Protein AF-B6AZN8-F1 (afdb_monomer_lite)

Foldseek 3Di:
DPPPCQPPVLVVVLVVQQVVCVVVVVQCVQLSNQLSVQQSVLVNVVVVVDDPPDDDDPVVLVVVLVSNLPSVVSLVVHDPPVSVCCVPPPSVVVSVVSSVVSVVVVVVVVVVVVVVVVVVVVLLVQQADPVPRHGDPNNVVVVVVVVVVVVVPPDDPDDD

Radius of gyration: 26.42 Å; chains: 1; bounding box: 58×44×81 Å

Sequence (160 aa):
MRRFLGRRASLIYFCMTVITRFGLGCIGMLSGTLATIIAVCAGGLLARLTRPPFHHKVKHLVFFYYMASLHFCAAVVLQEPAQSWFLENASAPIAIFNLASITIAAHLLDAEELKITREYRLAESATLDTDHGAMMRSAFVREIALRMSSRMMDPQPGWF

Secondary structure (DSSP, 8-state):
-TTHHHHHHHHHHHHHHHHHHHHTTTTTHHHHHHHHHHHHHHHHHHHHH--SS----HHHHHHHHHHHHGGGGGGGGSPTTHHHHIIIIIHHHHHHHHHHHHHHHHHHHHHHHHHHHHHHHHHHH--B-TTT-PBPHHHHHHHHHHHHHHHHHS------

pLDDT: mean 79.48, std 12.34, range [39.19, 95.19]

Structure (mmCIF, N/CA/C/O backbone):
data_AF-B6AZN8-F1
#
_entry.id   AF-B6AZN8-F1
#
loop_
_atom_site.group_PDB
_atom_site.id
_atom_site.type_symbol
_atom_site.label_atom_id
_atom_site.label_alt_id
_atom_site.label_comp_id
_atom_site.label_asym_id
_atom_site.label_entity_id
_atom_site.label_seq_id
_atom_site.pdbx_PDB_ins_code
_atom_site.Cartn_x
_atom_site.Cartn_y
_atom_site.Cartn_z
_atom_site.occupancy
_atom_site.B_iso_or_equiv
_atom_site.auth_seq_id
_atom_site.auth_comp_id
_atom_site.auth_asym_id
_atom_site.auth_atom_id
_atom_site.pdbx_PDB_model_num
ATOM 1 N N . MET A 1 1 ? 16.288 -1.233 -7.602 1.00 40.50 1 MET A N 1
ATOM 2 C CA . MET A 1 1 ? 15.229 -0.486 -6.875 1.00 40.50 1 MET A CA 1
ATOM 3 C C . MET A 1 1 ? 14.627 -1.179 -5.631 1.00 40.50 1 MET A C 1
ATOM 5 O O . MET A 1 1 ? 14.327 -0.490 -4.667 1.00 40.50 1 MET A O 1
ATOM 9 N N . ARG A 1 2 ? 14.448 -2.514 -5.582 1.00 44.00 2 ARG A N 1
ATOM 10 C CA . ARG A 1 2 ? 13.604 -3.224 -4.575 1.00 44.00 2 ARG A CA 1
ATOM 11 C C . ARG A 1 2 ? 13.934 -3.091 -3.071 1.00 44.00 2 ARG A C 1
ATOM 13 O O . ARG A 1 2 ? 13.150 -3.557 -2.254 1.00 44.00 2 ARG A O 1
ATOM 20 N N . ARG A 1 3 ? 15.070 -2.512 -2.666 1.00 39.19 3 ARG A N 1
ATOM 21 C CA . ARG A 1 3 ? 15.520 -2.524 -1.253 1.00 39.19 3 ARG A CA 1
ATOM 22 C C . ARG A 1 3 ? 15.261 -1.239 -0.467 1.00 39.19 3 ARG A C 1
ATOM 24 O O . ARG A 1 3 ? 15.220 -1.305 0.758 1.00 39.19 3 ARG A O 1
ATOM 31 N N . PHE A 1 4 ? 15.077 -0.097 -1.126 1.00 39.28 4 PHE A N 1
ATOM 32 C CA . PHE A 1 4 ? 15.025 1.189 -0.420 1.00 39.28 4 PHE A CA 1
ATOM 33 C C . PHE A 1 4 ? 13.624 1.570 0.068 1.00 39.28 4 PHE A C 1
ATOM 35 O O . PHE A 1 4 ? 13.495 2.067 1.184 1.00 39.28 4 PHE A O 1
ATOM 42 N N . LEU A 1 5 ? 12.574 1.237 -0.689 1.00 53.12 5 LEU A N 1
ATOM 43 C CA . LEU A 1 5 ? 11.197 1.543 -0.288 1.00 53.12 5 LEU A CA 1
ATOM 44 C C . LEU A 1 5 ? 10.610 0.513 0.698 1.00 53.12 5 LEU A C 1
ATOM 46 O O . LEU A 1 5 ? 9.742 0.843 1.488 1.00 53.12 5 LEU A O 1
ATOM 50 N N . GLY A 1 6 ? 11.108 -0.729 0.711 1.00 68.69 6 GLY A N 1
ATOM 51 C CA . GLY A 1 6 ? 10.412 -1.836 1.385 1.00 68.69 6 GLY A CA 1
ATOM 52 C C . GLY A 1 6 ? 10.588 -1.947 2.905 1.00 68.69 6 GLY A C 1
ATOM 53 O O . GLY A 1 6 ? 9.728 -2.518 3.560 1.00 68.69 6 GLY A O 1
ATOM 54 N N . ARG A 1 7 ? 11.695 -1.449 3.479 1.00 73.25 7 ARG A N 1
ATOM 55 C CA . ARG A 1 7 ? 12.004 -1.648 4.918 1.00 73.25 7 ARG A CA 1
ATOM 56 C C . ARG A 1 7 ? 12.321 -0.360 5.678 1.00 73.25 7 ARG A C 1
ATOM 58 O O . ARG A 1 7 ? 12.051 -0.260 6.869 1.00 73.25 7 ARG A O 1
ATOM 65 N N . ARG A 1 8 ? 12.893 0.636 4.993 1.00 82.69 8 ARG A N 1
ATOM 66 C CA . ARG A 1 8 ? 13.148 1.961 5.577 1.00 82.69 8 ARG A CA 1
ATOM 67 C C . ARG A 1 8 ? 11.861 2.777 5.651 1.00 82.69 8 ARG A C 1
ATOM 69 O O . ARG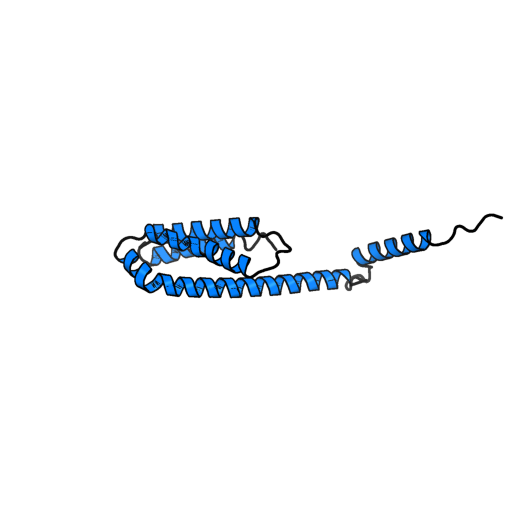 A 1 8 ? 11.554 3.308 6.709 1.00 82.69 8 ARG A O 1
ATOM 76 N N . ALA A 1 9 ? 11.069 2.797 4.576 1.00 82.06 9 ALA A N 1
ATOM 77 C CA . ALA A 1 9 ? 9.788 3.501 4.576 1.00 82.06 9 ALA A CA 1
ATOM 78 C C . ALA A 1 9 ? 8.797 2.896 5.584 1.00 82.06 9 ALA A C 1
ATOM 80 O O . ALA A 1 9 ? 8.122 3.641 6.284 1.00 82.06 9 ALA A O 1
ATOM 81 N N . SER A 1 10 ? 8.768 1.565 5.739 1.00 81.62 1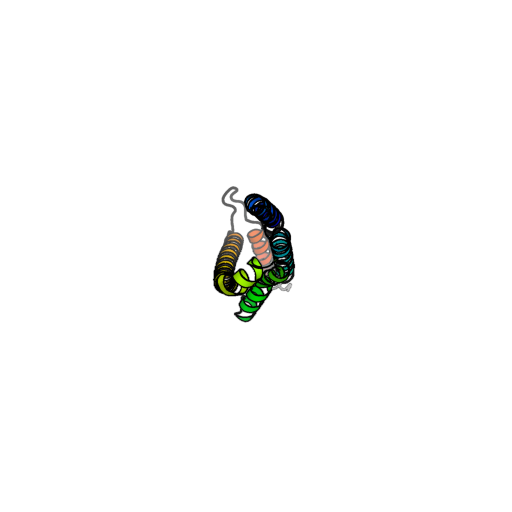0 SER A N 1
ATOM 82 C CA . SER A 1 10 ? 7.930 0.911 6.754 1.00 81.62 10 SER A CA 1
ATOM 83 C C . SER A 1 10 ? 8.325 1.303 8.180 1.00 81.62 10 SER A C 1
ATOM 85 O O . SER A 1 10 ? 7.452 1.501 9.017 1.00 81.62 10 SER A O 1
ATOM 87 N N . LEU A 1 11 ? 9.629 1.448 8.457 1.00 86.94 11 LEU A N 1
ATOM 88 C CA . LEU A 1 11 ? 10.117 1.909 9.758 1.00 86.94 11 LEU A CA 1
ATOM 89 C C . LEU A 1 11 ? 9.719 3.367 10.010 1.00 86.94 11 LEU A C 1
ATOM 91 O O . LEU A 1 11 ? 9.223 3.682 11.085 1.00 86.94 11 LEU A O 1
ATOM 95 N N . ILE A 1 12 ? 9.888 4.240 9.013 1.00 89.25 12 ILE A N 1
ATOM 96 C CA . ILE A 1 12 ? 9.487 5.650 9.108 1.00 89.25 12 ILE A CA 1
ATOM 97 C C . ILE A 1 12 ? 7.980 5.757 9.367 1.00 89.25 12 ILE A C 1
ATOM 99 O O . ILE A 1 12 ? 7.569 6.474 10.275 1.00 89.25 12 ILE A O 1
ATOM 103 N N . TYR A 1 13 ? 7.163 5.001 8.630 1.00 87.62 13 TYR A N 1
ATOM 104 C CA . TYR A 1 13 ? 5.712 4.974 8.813 1.00 87.62 13 TYR A CA 1
ATOM 105 C C . TYR A 1 13 ? 5.308 4.471 10.207 1.00 87.62 13 TYR A C 1
ATOM 107 O O . TYR A 1 13 ? 4.441 5.059 10.857 1.00 87.62 13 TYR A O 1
ATOM 115 N N . PHE A 1 14 ? 5.980 3.430 10.707 1.00 88.81 14 PHE A N 1
ATOM 116 C CA . PHE A 1 14 ? 5.780 2.943 12.069 1.00 88.81 14 PHE A CA 1
ATOM 117 C C . PHE A 1 14 ? 6.121 4.014 13.113 1.00 88.81 14 PHE A C 1
ATOM 119 O O . PHE A 1 14 ? 5.290 4.315 13.968 1.00 88.81 14 PHE A O 1
ATOM 126 N N . CYS A 1 15 ? 7.288 4.655 13.005 1.00 90.88 15 CYS A N 1
ATOM 127 C CA . CYS A 1 15 ? 7.688 5.731 13.911 1.00 90.88 15 CYS A CA 1
ATOM 128 C C . CYS A 1 15 ? 6.709 6.911 13.868 1.00 90.88 15 CYS A C 1
ATOM 130 O O . CYS A 1 15 ? 6.297 7.390 14.922 1.00 90.88 15 CYS A O 1
ATOM 132 N N . MET A 1 16 ? 6.277 7.348 12.679 1.00 90.62 16 MET A N 1
ATOM 133 C CA . MET A 1 16 ? 5.267 8.405 12.555 1.00 90.62 16 MET A CA 1
ATOM 134 C C . MET A 1 16 ? 3.943 8.009 13.212 1.00 90.62 16 MET A C 1
ATOM 136 O O . MET A 1 16 ? 3.341 8.830 13.902 1.00 90.62 16 MET A O 1
ATOM 140 N N . THR A 1 17 ? 3.504 6.757 13.055 1.00 89.38 17 THR A N 1
ATOM 141 C CA . THR A 1 17 ? 2.283 6.258 13.712 1.00 89.38 17 THR A CA 1
ATOM 142 C C . THR A 1 17 ? 2.408 6.343 15.234 1.00 89.38 17 THR A C 1
ATOM 144 O O . THR A 1 17 ? 1.501 6.829 15.903 1.00 89.38 17 THR A O 1
ATOM 147 N N . VAL A 1 18 ? 3.537 5.903 15.794 1.00 89.94 18 VAL A N 1
ATOM 148 C CA . VAL A 1 18 ? 3.766 5.946 17.244 1.00 89.94 18 VAL A CA 1
ATOM 149 C C . VAL A 1 18 ? 3.790 7.393 17.744 1.00 89.94 18 VAL A C 1
ATOM 151 O O . VAL A 1 18 ? 3.056 7.729 18.670 1.00 89.94 18 VAL A O 1
ATOM 154 N N . ILE A 1 19 ? 4.563 8.271 17.097 1.00 92.00 19 ILE A N 1
ATOM 155 C CA . ILE A 1 19 ? 4.706 9.682 17.493 1.00 92.00 19 ILE A CA 1
ATOM 156 C C . ILE A 1 19 ? 3.359 10.415 17.442 1.00 92.00 19 ILE A C 1
ATOM 158 O O . ILE A 1 19 ? 2.988 11.101 18.394 1.00 92.00 19 ILE A O 1
ATOM 162 N N . THR A 1 20 ? 2.597 10.248 16.359 1.00 86.25 20 THR A N 1
ATOM 163 C CA . THR A 1 20 ? 1.281 10.897 16.215 1.00 86.25 20 THR A CA 1
ATOM 164 C C . THR A 1 20 ? 0.294 10.436 17.285 1.00 86.25 20 THR A C 1
ATOM 166 O O . THR A 1 20 ? -0.476 11.247 17.794 1.00 86.25 20 THR A O 1
ATOM 169 N N . ARG A 1 21 ? 0.342 9.162 17.693 1.00 86.25 21 ARG A N 1
ATOM 170 C CA . ARG A 1 21 ? -0.523 8.628 18.757 1.00 86.25 21 ARG A CA 1
ATOM 171 C C . ARG A 1 21 ? -0.105 9.074 20.154 1.00 86.25 21 ARG A C 1
ATOM 173 O O . ARG A 1 21 ? -0.986 9.303 20.980 1.00 86.25 21 ARG A O 1
ATOM 180 N N . PHE A 1 22 ? 1.188 9.278 20.400 1.00 88.50 22 PHE A N 1
ATOM 181 C CA . PHE A 1 22 ? 1.650 9.941 21.624 1.00 88.50 22 PHE A CA 1
ATOM 182 C C . PHE A 1 22 ? 1.085 11.363 21.740 1.00 88.50 22 PHE A C 1
ATOM 184 O O . PHE A 1 22 ? 0.599 11.738 22.803 1.00 88.50 22 PHE A O 1
ATOM 191 N N . GLY A 1 23 ? 1.054 12.120 20.637 1.00 84.75 23 GLY A N 1
ATOM 192 C CA . GLY A 1 23 ? 0.451 13.460 20.604 1.00 84.75 23 GLY A CA 1
ATOM 193 C C . GLY A 1 23 ? -1.059 13.491 20.887 1.00 84.75 23 GLY A C 1
ATOM 194 O O . GLY A 1 23 ? -1.569 14.500 21.356 1.00 84.75 23 GLY A O 1
ATOM 195 N N . LEU A 1 24 ? -1.770 12.381 20.658 1.00 80.94 24 LEU A N 1
ATOM 196 C CA . LEU A 1 24 ? -3.212 12.232 20.907 1.00 80.94 24 LEU A CA 1
ATOM 197 C C . LEU A 1 24 ? -3.536 11.672 22.307 1.00 80.94 24 LEU A C 1
ATOM 199 O O . LEU A 1 24 ? -4.642 11.185 22.537 1.00 80.94 24 LEU A O 1
ATOM 203 N N . GLY A 1 25 ? -2.576 11.687 23.239 1.00 83.06 25 GLY A N 1
ATOM 204 C CA . GLY A 1 25 ? -2.780 11.175 24.599 1.00 83.06 25 GLY A CA 1
ATOM 205 C C . GLY A 1 25 ? -2.842 9.647 24.677 1.00 83.06 25 GLY A C 1
ATOM 206 O O . GLY A 1 25 ? -3.497 9.100 25.559 1.00 83.06 25 GLY A O 1
ATOM 207 N N . CYS A 1 26 ? -2.190 8.949 23.741 1.00 82.75 26 CYS A N 1
ATOM 208 C CA . CYS A 1 26 ? -2.114 7.484 23.665 1.00 82.75 26 CYS A CA 1
ATOM 209 C C . CYS A 1 26 ? -3.449 6.763 23.390 1.00 82.75 26 CYS A C 1
ATOM 211 O O . CYS A 1 26 ? -3.488 5.527 23.376 1.00 82.75 26 CYS A O 1
ATOM 213 N N . ILE A 1 27 ? -4.532 7.497 23.107 1.00 80.94 27 ILE A N 1
ATOM 214 C CA . ILE A 1 27 ? -5.835 6.909 22.778 1.00 80.94 27 ILE A CA 1
ATOM 215 C C . ILE A 1 27 ? -5.703 6.069 21.502 1.00 80.94 27 ILE A C 1
ATOM 217 O O . ILE A 1 27 ? -5.273 6.542 20.444 1.00 80.94 27 ILE A O 1
ATOM 221 N N . GLY A 1 28 ? -6.055 4.786 21.615 1.00 82.62 28 GLY A N 1
ATOM 222 C CA . GLY A 1 28 ? -5.963 3.833 20.513 1.00 82.62 28 GLY A CA 1
ATOM 223 C C . GLY A 1 28 ? -4.532 3.465 20.109 1.00 82.62 28 GLY A C 1
ATOM 224 O O . GLY A 1 28 ? -4.341 2.967 19.002 1.00 82.62 28 GLY A O 1
ATOM 225 N N . MET A 1 29 ? -3.523 3.676 20.967 1.00 90.06 29 MET A N 1
ATOM 226 C CA . MET A 1 29 ? -2.124 3.351 20.647 1.00 90.06 29 MET A CA 1
ATOM 227 C C . MET A 1 29 ? -1.934 1.873 20.272 1.00 90.06 29 MET A C 1
ATOM 229 O O . MET A 1 29 ? -1.262 1.570 19.286 1.00 90.06 29 MET A O 1
ATOM 233 N N . LEU A 1 30 ? -2.578 0.954 20.997 1.00 88.62 30 LEU A N 1
ATOM 234 C CA . LEU A 1 30 ? -2.532 -0.479 20.686 1.00 88.62 30 LEU A CA 1
ATOM 235 C C . LEU A 1 30 ? -3.175 -0.795 19.330 1.00 88.62 30 LEU A C 1
ATOM 237 O O . LEU A 1 30 ? -2.565 -1.464 18.505 1.00 88.62 30 LEU A O 1
ATOM 241 N N . SER A 1 31 ? -4.367 -0.259 19.062 1.00 89.25 31 SER A N 1
ATOM 242 C CA . SER A 1 31 ? -5.052 -0.458 17.778 1.00 89.25 31 SER A CA 1
ATOM 243 C C . SER A 1 31 ? -4.251 0.131 16.612 1.00 89.25 31 SER A C 1
ATOM 245 O O . SER A 1 31 ? -4.040 -0.536 15.603 1.00 89.25 31 SER A O 1
ATOM 247 N N . GLY A 1 32 ? -3.720 1.347 16.768 1.00 86.62 32 GLY A N 1
ATOM 248 C CA . GLY A 1 32 ? -2.929 2.016 15.737 1.00 86.62 32 GLY A CA 1
ATOM 249 C C . GLY A 1 32 ? -1.614 1.302 15.431 1.00 86.62 32 GLY A C 1
ATOM 250 O O . GLY A 1 32 ? -1.276 1.104 14.267 1.00 86.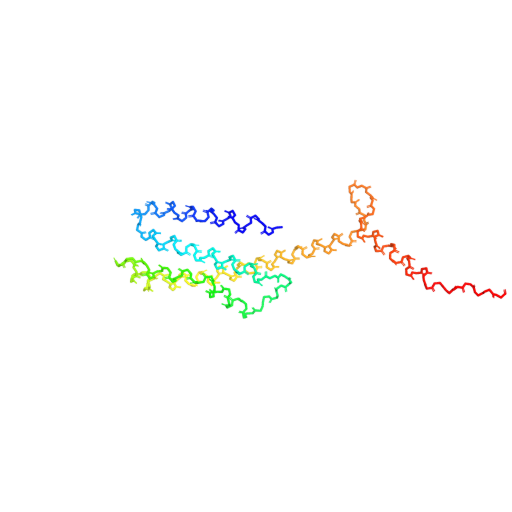62 32 GLY A O 1
ATOM 251 N N . THR A 1 33 ? -0.884 0.864 16.458 1.00 91.06 33 THR A N 1
ATOM 252 C CA . THR A 1 33 ? 0.356 0.097 16.251 1.00 91.06 33 THR A CA 1
ATOM 253 C C . THR A 1 33 ? 0.072 -1.266 15.626 1.00 91.06 33 THR A C 1
ATOM 255 O O . THR A 1 33 ? 0.776 -1.657 14.694 1.00 91.06 33 THR A O 1
ATOM 258 N N . LEU A 1 34 ? -0.993 -1.953 16.055 1.00 92.31 34 LEU A N 1
ATOM 259 C CA . LEU A 1 34 ? -1.419 -3.224 15.472 1.00 92.31 34 LEU A CA 1
ATOM 260 C C . LEU A 1 34 ? -1.827 -3.070 14.000 1.00 92.31 34 LEU A C 1
ATOM 262 O O . LEU A 1 34 ? -1.376 -3.851 13.163 1.00 92.31 34 LEU A O 1
ATOM 266 N N . ALA A 1 35 ? -2.609 -2.040 13.667 1.00 89.94 35 ALA A N 1
ATOM 267 C CA . ALA A 1 35 ? -3.002 -1.725 12.294 1.00 89.94 35 ALA A CA 1
ATOM 268 C C . ALA A 1 35 ? -1.773 -1.538 11.395 1.00 89.94 35 ALA A C 1
ATOM 270 O O . ALA A 1 35 ? -1.693 -2.126 10.314 1.00 89.94 35 ALA A O 1
ATOM 271 N N . THR A 1 36 ? -0.780 -0.780 11.868 1.00 90.50 36 THR A N 1
ATOM 272 C CA . THR A 1 36 ? 0.459 -0.537 11.125 1.00 90.50 36 THR A CA 1
ATOM 273 C C . THR A 1 36 ? 1.293 -1.804 10.957 1.00 90.50 36 THR A C 1
ATOM 275 O O . THR A 1 36 ? 1.807 -2.050 9.866 1.00 90.50 36 THR A O 1
ATOM 278 N N . ILE A 1 37 ? 1.403 -2.644 11.991 1.00 91.00 37 ILE A N 1
ATOM 279 C CA . ILE A 1 37 ? 2.095 -3.938 11.888 1.00 91.00 37 ILE A CA 1
ATOM 280 C C . ILE A 1 37 ? 1.411 -4.820 10.839 1.00 91.00 37 ILE A C 1
ATOM 282 O O . ILE A 1 37 ? 2.086 -5.342 9.950 1.00 91.00 37 ILE A O 1
ATOM 286 N N . ILE A 1 38 ? 0.080 -4.933 10.891 1.00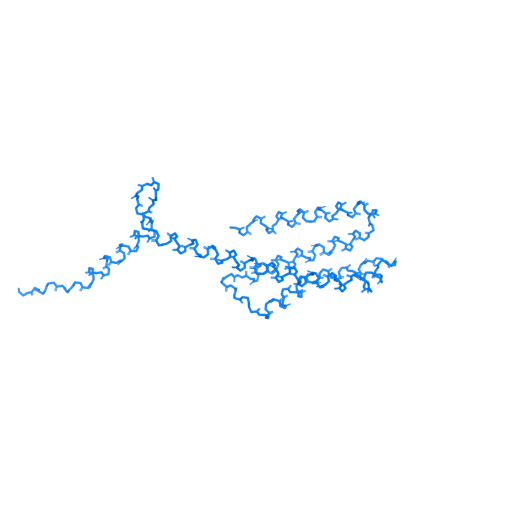 90.62 38 ILE A N 1
ATOM 287 C CA . ILE A 1 38 ? -0.706 -5.701 9.918 1.00 90.62 38 ILE A CA 1
ATOM 288 C C . ILE A 1 38 ? -0.475 -5.168 8.501 1.00 90.62 38 ILE A C 1
ATOM 290 O O . ILE A 1 38 ? -0.181 -5.953 7.600 1.00 90.62 38 ILE A O 1
ATOM 294 N N . ALA A 1 39 ? -0.541 -3.849 8.301 1.00 88.00 39 ALA A N 1
ATOM 295 C CA . ALA A 1 39 ? -0.333 -3.224 6.997 1.00 88.00 39 ALA A CA 1
ATOM 296 C C . ALA A 1 39 ? 1.073 -3.499 6.434 1.00 88.00 39 ALA A C 1
ATOM 298 O O . ALA A 1 39 ? 1.217 -3.867 5.266 1.00 88.00 39 ALA A O 1
ATOM 299 N N . VAL A 1 40 ? 2.116 -3.383 7.264 1.00 87.06 40 VAL A N 1
ATOM 300 C CA . VAL A 1 40 ? 3.505 -3.665 6.862 1.00 87.06 40 VAL A CA 1
ATOM 301 C C . VAL A 1 40 ? 3.690 -5.146 6.525 1.00 87.06 40 VAL A C 1
ATOM 303 O O . VAL A 1 40 ? 4.321 -5.472 5.517 1.00 87.06 40 VAL A O 1
ATOM 306 N N . CYS A 1 41 ? 3.127 -6.051 7.328 1.00 87.88 41 CYS A N 1
ATOM 307 C CA . CYS A 1 41 ? 3.173 -7.487 7.063 1.00 87.88 41 CYS A CA 1
ATOM 308 C C . CYS A 1 41 ? 2.438 -7.850 5.767 1.00 87.88 41 CYS A C 1
ATOM 310 O O . CYS A 1 41 ? 2.997 -8.580 4.946 1.00 87.88 41 CYS A O 1
ATOM 312 N N . ALA A 1 42 ? 1.236 -7.312 5.553 1.00 85.38 42 ALA A N 1
ATOM 313 C CA . ALA A 1 42 ? 0.449 -7.537 4.345 1.00 85.38 42 ALA A CA 1
ATOM 314 C C . ALA A 1 42 ? 1.180 -7.019 3.098 1.00 85.38 42 ALA A C 1
ATOM 316 O O . ALA A 1 42 ? 1.363 -7.770 2.142 1.00 85.38 42 ALA A O 1
ATOM 317 N N . GLY A 1 43 ? 1.695 -5.785 3.130 1.00 80.56 43 GLY A N 1
ATOM 318 C CA . GLY A 1 43 ? 2.485 -5.218 2.031 1.00 80.56 43 GLY A CA 1
ATOM 319 C C . GLY A 1 43 ? 3.786 -5.987 1.767 1.00 80.56 43 GLY A C 1
ATOM 320 O O . GLY A 1 43 ? 4.165 -6.206 0.616 1.00 80.56 43 GLY A O 1
ATOM 321 N N . GLY A 1 44 ? 4.453 -6.465 2.820 1.00 82.31 44 GLY A N 1
ATOM 322 C CA . GLY A 1 44 ? 5.653 -7.294 2.705 1.00 82.31 44 GLY A CA 1
ATOM 323 C C . GLY A 1 44 ? 5.378 -8.674 2.103 1.00 82.31 44 GLY A C 1
ATOM 324 O O . GLY A 1 44 ? 6.148 -9.140 1.259 1.00 82.31 44 GLY A O 1
ATOM 325 N N . LEU A 1 45 ? 4.283 -9.325 2.507 1.00 82.81 45 LEU A N 1
ATOM 326 C CA . LEU A 1 45 ? 3.829 -10.589 1.926 1.00 82.81 45 LEU A CA 1
ATOM 327 C C . LEU A 1 45 ? 3.478 -10.402 0.451 1.00 82.81 45 LEU A C 1
ATOM 329 O O . LEU A 1 45 ? 3.921 -11.170 -0.403 1.00 82.81 45 LEU A O 1
ATOM 333 N N . LEU A 1 46 ? 2.753 -9.332 0.152 1.00 77.50 46 LEU A N 1
ATOM 334 C CA . LEU A 1 46 ? 2.352 -8.980 -1.193 1.00 77.50 46 LEU A CA 1
ATOM 335 C C . LEU A 1 46 ? 3.555 -8.792 -2.117 1.00 77.50 46 LEU A C 1
ATOM 337 O O . LEU A 1 46 ? 3.633 -9.443 -3.153 1.00 77.50 46 LEU A O 1
ATOM 341 N N . ALA A 1 47 ? 4.546 -8.011 -1.683 1.00 76.56 47 ALA A N 1
ATOM 342 C CA . ALA A 1 47 ? 5.782 -7.787 -2.427 1.00 76.56 47 ALA A CA 1
ATOM 343 C C . ALA A 1 47 ? 6.576 -9.080 -2.701 1.00 76.56 47 ALA A C 1
ATOM 345 O O . ALA A 1 47 ? 7.343 -9.144 -3.663 1.00 76.56 47 ALA A O 1
ATOM 346 N N . ARG A 1 48 ? 6.424 -10.115 -1.862 1.00 76.62 48 ARG A N 1
ATOM 347 C CA . ARG A 1 48 ? 7.035 -11.436 -2.096 1.00 76.62 48 ARG A CA 1
ATOM 348 C C . ARG A 1 48 ? 6.261 -12.259 -3.123 1.00 76.62 48 ARG A C 1
ATOM 350 O O . ARG A 1 48 ? 6.894 -12.997 -3.880 1.00 76.62 48 ARG A O 1
ATOM 357 N N . LEU A 1 49 ? 4.932 -12.147 -3.123 1.00 73.31 49 LEU A N 1
ATOM 358 C CA . LEU A 1 49 ? 4.033 -12.886 -4.012 1.00 73.31 49 LEU A CA 1
ATOM 359 C C . LEU A 1 49 ? 4.010 -12.297 -5.429 1.00 73.31 49 LEU A C 1
ATOM 361 O O . LEU A 1 49 ? 3.988 -13.044 -6.404 1.00 73.31 49 LEU A O 1
ATOM 365 N N . THR A 1 50 ? 4.085 -10.975 -5.565 1.00 69.44 50 THR A N 1
ATOM 366 C CA . THR A 1 50 ? 4.123 -10.294 -6.864 1.00 69.44 50 THR A CA 1
ATOM 367 C C . THR A 1 50 ? 5.558 -10.214 -7.384 1.00 69.44 50 THR A C 1
ATOM 369 O O . THR A 1 50 ? 6.277 -9.240 -7.146 1.00 69.44 50 THR A O 1
ATOM 372 N N . ARG A 1 51 ? 6.009 -11.262 -8.084 1.00 62.59 51 ARG A N 1
ATOM 373 C CA . ARG A 1 51 ? 7.242 -11.230 -8.890 1.00 62.59 51 ARG A CA 1
ATOM 374 C C . ARG A 1 51 ? 6.896 -10.798 -10.328 1.00 62.59 51 ARG A C 1
ATOM 376 O O . ARG A 1 51 ? 5.931 -11.327 -10.869 1.00 62.59 51 ARG A O 1
ATOM 383 N N . PRO A 1 52 ? 7.657 -9.886 -10.959 1.00 59.22 52 PRO A N 1
ATOM 384 C CA . PRO A 1 52 ? 7.448 -9.525 -12.353 1.00 59.22 52 PRO A CA 1
ATOM 385 C C . PRO A 1 52 ? 7.748 -10.702 -13.290 1.00 59.22 52 PRO A C 1
ATOM 387 O O . PRO A 1 52 ? 8.572 -11.554 -12.933 1.00 59.22 52 PRO A O 1
ATOM 390 N N . PRO A 1 53 ? 7.149 -10.720 -14.494 1.00 55.34 53 PRO A N 1
ATOM 391 C CA . PRO A 1 53 ? 6.239 -9.701 -15.035 1.00 55.34 53 PRO A CA 1
ATOM 392 C C . PRO A 1 53 ? 4.797 -9.939 -14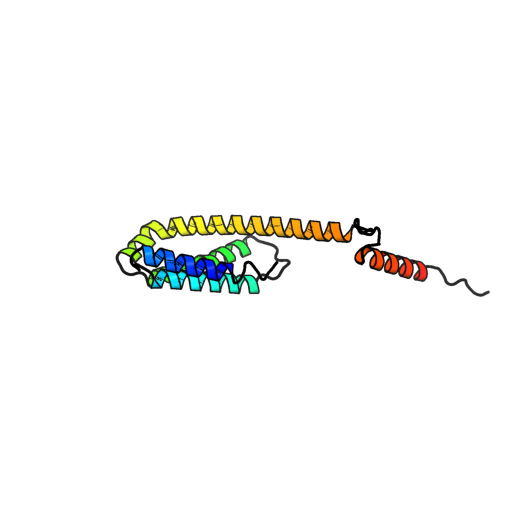.560 1.00 55.34 53 PRO A C 1
ATOM 394 O O . PRO A 1 53 ? 4.180 -10.956 -14.885 1.00 55.34 53 PRO A O 1
ATOM 397 N N . PHE A 1 54 ? 4.255 -9.018 -13.761 1.00 56.78 54 PHE A N 1
ATOM 398 C CA . PHE A 1 54 ? 2.935 -9.178 -13.156 1.00 56.78 54 PHE A CA 1
ATOM 399 C C . PHE A 1 54 ? 1.925 -8.354 -13.956 1.00 56.78 54 PHE A C 1
ATOM 401 O O . PHE A 1 54 ? 1.870 -7.140 -13.842 1.00 56.78 54 PHE A O 1
ATOM 408 N N . HIS A 1 55 ? 1.125 -9.003 -14.803 1.00 59.22 55 HIS A N 1
ATOM 409 C CA . HIS A 1 55 ? 0.088 -8.299 -15.558 1.00 59.22 55 HIS A CA 1
ATOM 410 C C . HIS A 1 55 ? -1.117 -8.003 -14.653 1.00 59.22 55 HIS A C 1
ATOM 412 O O . HIS A 1 55 ? -1.850 -8.914 -14.238 1.00 59.22 55 HIS A O 1
ATOM 418 N N . HIS A 1 56 ? -1.338 -6.721 -14.365 1.00 62.84 56 HIS A N 1
ATOM 419 C CA . HIS A 1 56 ? -2.390 -6.207 -13.489 1.00 62.84 56 HIS A CA 1
ATOM 420 C C . HIS A 1 56 ? -3.804 -6.393 -14.078 1.00 62.84 56 HIS A C 1
ATOM 422 O O . HIS A 1 56 ? -4.448 -5.474 -14.566 1.00 62.84 56 HIS A O 1
ATOM 428 N N . LYS A 1 57 ? -4.329 -7.623 -14.025 1.00 70.25 57 LYS A N 1
ATOM 429 C CA . LYS A 1 57 ? -5.763 -7.900 -14.245 1.00 70.25 57 LYS A CA 1
ATOM 430 C C . LYS A 1 57 ? -6.594 -7.357 -13.075 1.00 70.25 57 LYS A C 1
ATOM 432 O O . LYS A 1 57 ? -6.136 -7.400 -11.937 1.00 70.25 57 LYS A O 1
ATOM 437 N N . VAL A 1 58 ? -7.854 -6.984 -13.322 1.00 72.94 58 VAL A N 1
ATOM 438 C CA . VAL A 1 58 ? -8.821 -6.511 -12.298 1.00 72.94 58 VAL A CA 1
ATOM 439 C C . VAL A 1 58 ? -8.861 -7.414 -11.055 1.00 72.94 58 VAL A C 1
ATOM 441 O O . VAL A 1 58 ? -8.918 -6.928 -9.931 1.00 72.94 58 VAL A O 1
ATOM 444 N N . LYS A 1 59 ? -8.732 -8.736 -11.234 1.00 78.62 59 LYS A N 1
ATOM 445 C CA . LYS A 1 59 ? -8.664 -9.710 -10.128 1.00 78.62 59 LYS A CA 1
ATOM 446 C C . LYS A 1 59 ? -7.534 -9.415 -9.130 1.00 78.62 59 LYS A C 1
ATOM 448 O O . LYS A 1 59 ? -7.717 -9.598 -7.932 1.00 78.62 59 LYS A O 1
ATOM 453 N N . HIS A 1 60 ? -6.386 -8.937 -9.605 1.00 77.25 60 HIS A N 1
ATOM 454 C CA . HIS A 1 60 ? -5.261 -8.573 -8.748 1.00 77.25 60 HIS A CA 1
ATOM 455 C C . HIS A 1 60 ? -5.522 -7.271 -7.992 1.00 77.25 60 HIS A C 1
ATOM 457 O O . HIS A 1 60 ? -5.188 -7.205 -6.819 1.00 77.25 60 HIS A O 1
ATOM 463 N N . LEU A 1 61 ? -6.181 -6.278 -8.605 1.00 79.00 61 LEU A N 1
ATOM 464 C CA . LEU A 1 61 ? -6.610 -5.056 -7.906 1.00 79.00 61 LEU A CA 1
ATOM 465 C C . LEU A 1 61 ? -7.558 -5.370 -6.747 1.00 79.00 61 LEU A C 1
ATOM 467 O O . LEU A 1 61 ? -7.382 -4.844 -5.652 1.00 79.00 61 LEU A O 1
ATOM 471 N N . VAL A 1 62 ? -8.506 -6.284 -6.961 1.00 83.69 62 VAL A N 1
ATOM 472 C CA . VAL A 1 62 ? -9.409 -6.756 -5.902 1.00 83.69 62 VAL A CA 1
ATOM 473 C C . VAL A 1 62 ? -8.626 -7.452 -4.784 1.00 83.69 62 VAL A C 1
ATOM 475 O O . VAL A 1 62 ? -8.826 -7.155 -3.609 1.00 83.69 62 VAL A O 1
ATOM 478 N N . PHE A 1 63 ? -7.681 -8.332 -5.128 1.00 84.69 63 PHE A N 1
ATOM 479 C CA . PHE A 1 63 ? -6.816 -8.979 -4.138 1.00 84.69 63 PHE A CA 1
ATOM 480 C C . PHE A 1 63 ? -5.963 -7.969 -3.349 1.00 84.69 63 PHE A C 1
ATOM 482 O O . PHE A 1 63 ? -5.880 -8.057 -2.123 1.00 84.69 63 PHE A O 1
ATOM 489 N N . PHE A 1 64 ? -5.377 -6.980 -4.031 1.00 83.00 64 PHE A N 1
ATOM 490 C CA . PHE A 1 64 ? -4.621 -5.895 -3.405 1.00 83.00 64 PHE A CA 1
ATOM 491 C C . PHE A 1 64 ? -5.487 -5.084 -2.449 1.00 83.00 64 PHE A C 1
ATOM 493 O O . PHE A 1 64 ? -5.047 -4.800 -1.339 1.00 83.00 64 PHE A O 1
ATOM 500 N N . TYR A 1 65 ? -6.719 -4.767 -2.845 1.00 87.44 65 TYR A N 1
ATOM 501 C CA . TYR A 1 65 ? -7.674 -4.062 -2.000 1.00 87.44 65 TYR A CA 1
ATOM 502 C C . TYR A 1 65 ? -7.962 -4.811 -0.697 1.00 87.44 65 TYR A C 1
ATOM 504 O O . TYR A 1 65 ? -7.868 -4.220 0.382 1.00 87.44 65 TYR A O 1
ATOM 512 N N . TYR A 1 66 ? -8.241 -6.114 -0.769 1.00 89.38 66 TYR A N 1
ATOM 513 C CA . TYR A 1 66 ? -8.490 -6.913 0.431 1.00 89.38 66 TYR A CA 1
ATOM 514 C C . TYR A 1 66 ? -7.255 -7.017 1.330 1.00 89.38 66 TYR A C 1
ATOM 516 O O . TYR A 1 66 ? -7.359 -6.800 2.537 1.00 89.38 66 TYR A O 1
ATOM 524 N N . MET A 1 67 ? -6.077 -7.283 0.756 1.00 86.81 67 MET A N 1
ATOM 525 C CA . MET A 1 67 ? -4.826 -7.346 1.522 1.00 86.81 67 MET A CA 1
ATOM 526 C C . MET A 1 67 ? -4.484 -6.007 2.178 1.00 86.81 67 MET A C 1
ATOM 528 O O . MET A 1 67 ? -4.089 -5.967 3.341 1.00 86.81 67 MET A O 1
ATOM 532 N N . ALA A 1 68 ? -4.670 -4.903 1.460 1.00 84.56 68 ALA A N 1
ATOM 533 C CA . ALA A 1 68 ? -4.440 -3.571 1.993 1.00 84.56 68 ALA A CA 1
ATOM 534 C C . ALA A 1 68 ? -5.469 -3.192 3.060 1.00 84.56 68 ALA A C 1
ATOM 536 O O . ALA A 1 68 ? -5.137 -2.413 3.939 1.00 84.56 68 ALA A O 1
ATOM 537 N N . SER A 1 69 ? -6.686 -3.740 3.026 1.00 91.31 69 SER A N 1
ATOM 538 C CA . SER A 1 69 ? -7.748 -3.450 4.002 1.00 91.31 69 SER A CA 1
ATOM 539 C C . SER A 1 69 ? -7.659 -4.294 5.280 1.00 91.31 69 SER A C 1
ATOM 541 O O . SER A 1 69 ? -8.398 -4.043 6.227 1.00 91.31 69 SER A O 1
ATOM 543 N N . LEU A 1 70 ? -6.731 -5.253 5.373 1.00 90.81 70 LEU A N 1
ATOM 544 C CA . LEU A 1 70 ? -6.595 -6.122 6.552 1.00 90.81 70 LEU A CA 1
ATOM 545 C C . LEU A 1 70 ? -6.342 -5.343 7.859 1.00 90.81 70 LEU A C 1
ATOM 547 O O . LEU A 1 70 ? -6.676 -5.808 8.945 1.00 90.81 70 LEU A O 1
ATOM 551 N N . HIS A 1 71 ? -5.770 -4.140 7.764 1.00 89.50 71 HIS A N 1
ATOM 552 C CA . HIS A 1 71 ? -5.502 -3.279 8.916 1.00 89.50 71 HIS A CA 1
ATOM 553 C C . HIS A 1 71 ? -6.776 -2.801 9.633 1.00 89.50 71 HIS A C 1
ATOM 555 O O . HIS A 1 71 ? -6.708 -2.497 10.822 1.00 89.50 71 HIS A O 1
ATOM 561 N N . PHE A 1 72 ? -7.940 -2.795 8.968 1.00 91.44 72 PHE A N 1
ATOM 562 C CA . PHE A 1 72 ? -9.223 -2.475 9.607 1.00 91.44 72 PHE A CA 1
ATOM 563 C C . PHE A 1 72 ? -9.581 -3.454 10.729 1.00 91.44 72 PHE A C 1
ATOM 565 O O . PHE A 1 72 ? -10.249 -3.065 11.683 1.00 91.44 72 PHE A O 1
ATOM 572 N N . CYS A 1 73 ? -9.088 -4.697 10.684 1.00 91.19 73 CYS A N 1
ATOM 573 C CA . CYS A 1 73 ? -9.304 -5.670 11.757 1.00 91.19 73 CYS A CA 1
ATOM 574 C C . CYS A 1 73 ? -8.726 -5.205 13.104 1.00 91.19 73 CYS A C 1
ATOM 576 O O . CYS A 1 73 ? -9.216 -5.613 14.155 1.00 91.19 73 CYS A O 1
ATOM 578 N N . ALA A 1 74 ? -7.732 -4.309 13.103 1.00 91.06 74 ALA A N 1
ATOM 579 C CA . ALA A 1 74 ? -7.195 -3.735 14.333 1.00 91.06 74 ALA A CA 1
ATOM 580 C C . ALA A 1 74 ? -8.192 -2.817 15.066 1.00 91.06 74 ALA A C 1
ATOM 582 O O . ALA A 1 74 ? -7.983 -2.512 16.244 1.00 91.06 74 ALA A O 1
ATOM 583 N N . ALA A 1 75 ? -9.282 -2.399 14.412 1.00 89.06 75 ALA A N 1
ATOM 584 C CA . ALA A 1 75 ? -10.350 -1.627 15.043 1.00 89.06 75 ALA A CA 1
ATOM 585 C C . ALA A 1 75 ? -11.066 -2.408 16.158 1.00 89.06 75 ALA A C 1
ATOM 587 O O . ALA A 1 75 ? -11.610 -1.795 17.066 1.00 89.06 75 ALA A O 1
ATOM 588 N N . VAL A 1 76 ? -11.012 -3.747 16.145 1.00 89.56 76 VAL A N 1
ATOM 589 C CA . VAL A 1 76 ? -11.598 -4.600 17.199 1.00 89.56 76 VAL A CA 1
ATOM 590 C C . VAL A 1 76 ? -10.922 -4.398 18.561 1.00 89.56 76 VAL A C 1
ATOM 592 O O . VAL A 1 76 ? -11.530 -4.633 19.596 1.00 89.56 76 VAL A O 1
ATOM 595 N N . VAL A 1 77 ? -9.666 -3.944 18.570 1.00 91.31 77 VAL A N 1
ATOM 596 C CA . VAL A 1 77 ? -8.889 -3.683 19.797 1.00 91.31 77 VAL A CA 1
ATOM 597 C C . VAL A 1 77 ? -9.109 -2.252 20.310 1.00 91.31 77 VAL A C 1
ATOM 599 O O . VAL A 1 77 ? -8.575 -1.861 21.349 1.00 91.31 77 VAL A O 1
ATOM 602 N N . LEU A 1 78 ? -9.859 -1.430 19.574 1.00 88.75 78 LEU A N 1
ATOM 603 C CA . LEU A 1 78 ? -10.163 -0.068 19.985 1.00 88.75 78 LEU A CA 1
ATOM 604 C C . LEU A 1 78 ? -11.151 -0.093 21.164 1.00 88.75 78 LEU A C 1
ATOM 606 O O . LEU A 1 78 ? -12.034 -0.937 21.220 1.00 88.75 78 LEU A O 1
ATOM 610 N N . GLN A 1 79 ? -10.983 0.817 22.123 1.00 87.81 79 GLN A N 1
ATOM 611 C CA . GLN A 1 79 ? -11.890 0.926 23.268 1.00 87.81 79 GLN A CA 1
ATOM 612 C C . GLN A 1 79 ? -13.150 1.706 22.878 1.00 87.81 79 GLN A C 1
ATOM 614 O O . GLN A 1 79 ? -13.077 2.667 22.106 1.00 87.81 79 GLN A O 1
ATOM 619 N N . GLU A 1 80 ? -14.295 1.340 23.448 1.00 89.44 80 GLU A N 1
ATOM 620 C CA . GLU A 1 80 ? -15.495 2.177 23.376 1.00 89.44 80 GLU A CA 1
ATOM 621 C C . GLU A 1 80 ? -15.277 3.501 24.133 1.00 89.44 80 GLU A C 1
ATOM 623 O O . GLU A 1 80 ? -14.575 3.512 25.150 1.00 89.44 80 GLU A O 1
ATOM 628 N N . PRO A 1 81 ? -15.832 4.635 23.658 1.00 90.50 81 PRO A N 1
ATOM 629 C CA . PRO A 1 81 ? -16.776 4.789 22.538 1.00 90.50 81 PRO A CA 1
ATOM 630 C C . PRO A 1 81 ? -16.117 4.944 21.150 1.00 90.50 81 PRO A C 1
ATOM 632 O O . PRO A 1 81 ? -16.788 5.166 20.145 1.00 90.50 81 PRO A O 1
ATOM 635 N N . ALA A 1 82 ? -14.784 4.904 21.066 1.00 89.19 82 ALA A N 1
ATOM 636 C CA . ALA A 1 82 ? -14.078 5.195 19.817 1.00 89.19 82 ALA A CA 1
ATOM 637 C C . ALA A 1 82 ? -14.289 4.104 18.754 1.00 89.19 82 ALA A C 1
ATOM 639 O O . ALA A 1 82 ? -14.269 4.400 17.559 1.00 89.19 82 ALA A O 1
ATOM 640 N N . GLN A 1 83 ? -14.480 2.854 19.184 1.00 92.81 83 GLN A N 1
ATOM 641 C CA . GLN A 1 83 ? -14.727 1.715 18.302 1.00 92.81 83 GLN A CA 1
ATOM 642 C C . GLN A 1 83 ? -16.030 1.870 17.513 1.00 92.81 83 GLN A C 1
ATOM 644 O O . GLN A 1 83 ? -15.985 1.860 16.280 1.00 92.81 83 GLN A O 1
ATOM 649 N N . SER A 1 84 ? -17.161 2.046 18.202 1.00 93.19 84 SER A N 1
ATOM 650 C CA . SER A 1 84 ? -18.472 2.250 17.573 1.00 93.19 84 SER A CA 1
ATOM 651 C C . SER A 1 84 ? -18.461 3.447 16.625 1.00 93.19 84 SER A C 1
ATOM 653 O O . SER A 1 84 ? -18.788 3.303 15.445 1.00 93.19 84 SER A O 1
ATOM 655 N N . TRP A 1 85 ? -17.946 4.594 17.081 1.00 94.00 85 TRP A N 1
ATOM 656 C CA . TRP A 1 85 ? -17.848 5.786 16.238 1.00 94.00 85 TRP A CA 1
ATOM 657 C C . TRP A 1 85 ? -17.025 5.541 14.966 1.00 94.00 85 TRP A C 1
ATOM 659 O O . TRP A 1 85 ? -17.434 5.951 13.877 1.00 94.00 85 TRP A O 1
ATOM 669 N N . PHE A 1 86 ? -15.879 4.857 15.081 1.00 92.25 86 PHE A N 1
ATOM 670 C CA . PHE A 1 86 ? -15.035 4.534 13.933 1.00 92.25 86 PHE A CA 1
ATOM 671 C C . PHE A 1 86 ? -15.763 3.637 12.932 1.00 92.25 86 PHE A C 1
ATOM 673 O O . PHE A 1 86 ? -15.722 3.907 11.730 1.00 92.25 86 PHE A O 1
ATOM 680 N N . LEU A 1 87 ? -16.422 2.583 13.412 1.00 92.25 87 LEU A N 1
ATOM 681 C CA . LEU A 1 87 ? -17.123 1.635 12.553 1.00 92.25 87 LEU A CA 1
ATOM 682 C C . LEU A 1 87 ? -18.302 2.292 11.831 1.00 92.25 87 LEU A C 1
ATOM 684 O O . LEU A 1 87 ? -18.464 2.055 10.636 1.00 92.25 87 LEU A O 1
ATOM 688 N N . GLU A 1 88 ? -19.049 3.161 12.508 1.00 95.19 88 GLU A N 1
ATOM 689 C CA . GLU A 1 88 ? -20.226 3.834 11.949 1.00 95.19 88 GLU A CA 1
ATOM 690 C C . GLU A 1 88 ? -19.877 4.993 11.006 1.00 95.19 88 GLU A C 1
ATOM 692 O O . GLU A 1 88 ? -20.515 5.154 9.968 1.00 95.19 88 GLU A O 1
ATOM 697 N N . ASN A 1 89 ? -18.861 5.796 11.341 1.00 94.75 89 ASN A N 1
ATOM 698 C CA . ASN A 1 89 ? -18.626 7.079 10.668 1.00 94.75 89 ASN A CA 1
ATOM 699 C C . ASN A 1 89 ? -17.361 7.092 9.806 1.00 94.75 89 ASN A C 1
ATOM 701 O O . ASN A 1 89 ? -17.351 7.679 8.725 1.00 94.75 89 ASN A O 1
ATOM 705 N N . ALA A 1 90 ? -16.272 6.479 10.277 1.00 91.44 90 ALA A N 1
ATOM 706 C CA . ALA A 1 90 ? -14.953 6.643 9.664 1.00 91.44 90 ALA A CA 1
ATOM 707 C C . ALA A 1 90 ? -14.560 5.484 8.738 1.00 91.44 90 ALA A C 1
ATOM 709 O O . ALA A 1 90 ? -13.843 5.694 7.758 1.00 91.44 90 ALA A O 1
ATOM 710 N N . SER A 1 91 ? -15.025 4.266 9.023 1.00 93.19 91 SER A N 1
ATOM 711 C CA . SER A 1 91 ? -14.560 3.050 8.352 1.00 93.19 91 SER A CA 1
ATOM 712 C C . SER A 1 91 ? -14.826 3.068 6.842 1.00 93.19 91 SER A C 1
ATOM 714 O O . SER A 1 91 ? -13.909 2.844 6.050 1.00 93.19 91 SER A O 1
ATOM 716 N N . ALA A 1 92 ? -16.050 3.412 6.432 1.00 93.38 92 ALA A N 1
ATOM 717 C CA . ALA A 1 92 ? -16.457 3.434 5.033 1.00 93.38 92 ALA A CA 1
ATOM 718 C C . ALA A 1 92 ? -15.727 4.517 4.209 1.00 93.38 92 ALA A C 1
ATOM 720 O O . ALA A 1 92 ? -15.148 4.163 3.177 1.00 93.38 92 ALA A O 1
ATOM 721 N N . PRO A 1 93 ? -15.645 5.794 4.644 1.00 94.69 93 PRO A N 1
ATOM 722 C CA . PRO A 1 93 ? -14.836 6.796 3.950 1.00 94.69 93 PRO A CA 1
ATOM 723 C C . PRO A 1 93 ? -13.373 6.375 3.784 1.00 94.69 93 PRO A C 1
ATOM 725 O O . PRO A 1 93 ? -12.818 6.485 2.689 1.00 94.69 93 PRO A O 1
ATOM 728 N N . ILE A 1 94 ? -12.749 5.840 4.840 1.00 92.50 94 ILE A N 1
ATOM 729 C CA . ILE A 1 94 ? -11.352 5.389 4.782 1.00 92.50 94 ILE A CA 1
ATOM 730 C C . ILE A 1 94 ? -11.210 4.218 3.804 1.00 92.50 94 ILE A C 1
ATOM 732 O O . ILE A 1 94 ? -10.246 4.179 3.041 1.00 92.50 94 ILE A O 1
ATOM 736 N N . ALA A 1 95 ? -12.169 3.291 3.762 1.00 90.88 95 ALA A N 1
ATOM 737 C CA . ALA A 1 95 ? -12.146 2.173 2.823 1.00 90.88 95 ALA A CA 1
ATOM 738 C C . ALA A 1 95 ? -12.232 2.641 1.358 1.00 90.88 95 ALA A C 1
ATOM 740 O O . ALA A 1 95 ? -11.542 2.082 0.500 1.00 90.88 95 ALA A O 1
ATOM 741 N N . ILE A 1 96 ? -13.015 3.687 1.070 1.00 92.38 96 ILE A N 1
ATOM 742 C CA . ILE A 1 96 ? -13.091 4.304 -0.266 1.00 92.38 96 ILE A CA 1
ATOM 743 C C . ILE A 1 96 ? -11.754 4.956 -0.630 1.00 92.38 96 ILE A C 1
ATOM 745 O O . ILE A 1 96 ? -11.220 4.704 -1.714 1.00 92.38 96 ILE A O 1
ATOM 749 N N . PHE A 1 97 ? -11.170 5.744 0.278 1.00 93.00 97 PHE A N 1
ATOM 750 C CA . PHE A 1 97 ? -9.853 6.345 0.049 1.00 93.00 97 PHE A CA 1
ATOM 751 C C . PHE A 1 97 ? -8.754 5.294 -0.117 1.00 93.00 97 PHE A C 1
ATOM 753 O O . PHE A 1 97 ? -7.844 5.485 -0.925 1.00 93.00 97 PHE A O 1
ATOM 760 N N . ASN A 1 98 ? -8.848 4.169 0.594 1.00 90.31 98 ASN A N 1
ATOM 761 C CA . ASN A 1 98 ? -7.924 3.052 0.441 1.00 90.31 98 ASN A CA 1
ATOM 762 C C . ASN A 1 98 ? -8.026 2.443 -0.965 1.00 90.31 98 ASN A C 1
ATOM 764 O O . ASN A 1 98 ? -7.008 2.252 -1.626 1.00 90.31 98 ASN A O 1
ATOM 768 N N . LEU A 1 99 ? -9.246 2.219 -1.468 1.00 88.50 99 LEU A N 1
ATOM 769 C CA . LEU A 1 99 ? -9.456 1.739 -2.835 1.00 88.50 99 LEU A CA 1
ATOM 770 C C . LEU A 1 99 ? -8.858 2.702 -3.869 1.00 88.50 99 LEU A C 1
ATOM 772 O O . LEU A 1 99 ? -8.101 2.267 -4.735 1.00 88.50 99 LEU A O 1
ATOM 776 N N . ALA A 1 100 ? -9.147 4.000 -3.746 1.00 90.94 100 ALA A N 1
ATOM 777 C CA . ALA A 1 100 ? -8.611 5.024 -4.643 1.00 90.94 100 ALA A CA 1
ATOM 778 C C . ALA A 1 100 ? -7.075 5.110 -4.581 1.00 90.94 100 ALA A C 1
ATOM 780 O O . ALA A 1 100 ? -6.406 5.250 -5.601 1.00 90.94 100 ALA A O 1
ATOM 781 N N . SER A 1 101 ? -6.490 4.979 -3.390 1.00 88.56 101 SER A N 1
ATOM 782 C CA . SER A 1 101 ? -5.033 5.011 -3.220 1.00 88.56 101 SER A CA 1
ATOM 783 C C . SER A 1 101 ? -4.361 3.812 -3.889 1.00 88.56 101 SER A C 1
ATOM 785 O O . SER A 1 101 ? -3.321 3.964 -4.524 1.00 88.56 101 SER A O 1
ATOM 787 N N . ILE A 1 102 ? -4.961 2.622 -3.789 1.00 85.12 102 ILE A N 1
ATOM 788 C CA . ILE A 1 102 ? -4.432 1.395 -4.401 1.00 85.12 102 ILE A CA 1
ATOM 789 C C . ILE A 1 102 ? -4.510 1.458 -5.922 1.00 85.12 102 ILE A C 1
ATOM 791 O O . ILE A 1 102 ? -3.557 1.054 -6.586 1.00 85.12 102 ILE A O 1
ATOM 795 N N . THR A 1 103 ? -5.605 1.973 -6.487 1.00 85.50 103 THR A N 1
ATOM 796 C CA . THR A 1 103 ? -5.723 2.122 -7.945 1.00 85.50 103 THR A CA 1
ATOM 797 C C . THR A 1 103 ? -4.702 3.119 -8.481 1.00 85.50 103 THR A C 1
ATOM 799 O O . THR A 1 103 ? -4.010 2.814 -9.451 1.00 85.50 103 THR A O 1
ATOM 802 N N . ILE A 1 104 ? -4.530 4.265 -7.815 1.00 86.81 104 ILE A N 1
ATOM 803 C CA . ILE A 1 104 ? -3.511 5.258 -8.185 1.00 86.81 104 ILE A CA 1
ATOM 804 C C . ILE A 1 104 ? -2.105 4.661 -8.062 1.00 86.81 104 ILE A C 1
ATOM 806 O O . ILE A 1 104 ? -1.302 4.786 -8.986 1.00 86.81 104 ILE A O 1
ATOM 810 N N . ALA A 1 105 ? -1.803 3.983 -6.953 1.00 83.25 105 ALA A N 1
ATOM 811 C CA . ALA A 1 105 ? -0.500 3.362 -6.742 1.00 83.25 105 ALA A CA 1
ATOM 812 C C . ALA A 1 105 ? -0.201 2.291 -7.800 1.00 83.25 105 ALA A C 1
ATOM 814 O O . ALA A 1 105 ? 0.913 2.250 -8.318 1.00 83.25 105 ALA A O 1
ATOM 815 N N . ALA A 1 106 ? -1.188 1.466 -8.159 1.00 78.75 106 ALA A N 1
ATOM 816 C CA . ALA A 1 106 ? -1.050 0.481 -9.227 1.00 78.75 106 ALA A CA 1
ATOM 817 C C . ALA A 1 106 ? -0.743 1.154 -10.574 1.00 78.75 106 ALA A C 1
ATOM 819 O O . ALA A 1 106 ? 0.225 0.780 -11.228 1.00 78.75 106 ALA A O 1
ATOM 820 N N . HIS A 1 107 ? -1.483 2.206 -10.940 1.00 81.00 107 HIS A N 1
ATOM 821 C CA . HIS A 1 107 ? -1.230 2.955 -12.174 1.00 81.00 107 HIS A CA 1
ATOM 822 C C . HIS A 1 107 ? 0.155 3.615 -12.213 1.00 81.00 107 HIS A C 1
ATOM 824 O O . HIS A 1 107 ? 0.800 3.632 -13.261 1.00 81.00 107 HIS A O 1
ATOM 830 N N . LEU A 1 108 ? 0.629 4.157 -11.088 1.00 81.38 108 LEU A N 1
ATOM 831 C CA . LEU A 1 108 ? 1.967 4.744 -11.002 1.00 81.38 108 LEU A CA 1
ATOM 832 C C . LEU A 1 108 ? 3.064 3.684 -11.138 1.00 81.38 108 LEU A C 1
ATOM 834 O O . LEU A 1 108 ? 4.058 3.925 -11.821 1.00 81.38 108 LEU A O 1
ATOM 838 N N . LEU A 1 109 ? 2.881 2.515 -10.520 1.00 77.62 109 LEU A N 1
ATOM 839 C CA . LEU A 1 109 ? 3.816 1.398 -10.648 1.00 77.62 109 LEU A CA 1
ATOM 840 C C . LEU A 1 109 ? 3.882 0.883 -12.090 1.00 77.62 109 LEU A C 1
ATOM 842 O O . LEU A 1 109 ? 4.986 0.691 -12.596 1.00 77.62 109 LEU A O 1
ATOM 846 N N . ASP A 1 110 ? 2.739 0.757 -12.770 1.00 76.94 110 ASP A N 1
ATOM 847 C CA . ASP A 1 110 ? 2.678 0.394 -14.192 1.00 76.94 110 ASP A CA 1
ATOM 848 C C . ASP A 1 110 ? 3.425 1.410 -15.067 1.00 76.94 110 ASP A C 1
ATOM 850 O O . ASP A 1 110 ? 4.206 1.044 -15.950 1.00 76.94 110 ASP A O 1
ATOM 854 N N . ALA A 1 111 ? 3.216 2.706 -14.816 1.00 79.19 111 ALA A N 1
ATOM 855 C CA . ALA A 1 111 ? 3.882 3.768 -15.560 1.00 79.19 111 ALA A CA 1
ATOM 856 C C . ALA A 1 111 ? 5.409 3.735 -15.369 1.00 79.19 111 ALA A C 1
ATOM 858 O O . ALA A 1 111 ? 6.152 3.901 -16.338 1.00 79.19 111 ALA A O 1
ATOM 859 N N . GLU A 1 112 ? 5.884 3.499 -14.146 1.00 79.69 112 GLU A N 1
ATOM 860 C CA . GLU A 1 112 ? 7.312 3.352 -13.845 1.00 79.69 112 GLU A CA 1
ATOM 861 C C . GLU A 1 112 ? 7.906 2.079 -14.463 1.00 79.69 112 GLU A C 1
ATOM 863 O O . GLU A 1 112 ? 8.987 2.132 -15.051 1.00 79.69 112 GLU A O 1
ATOM 868 N N . GLU A 1 113 ? 7.202 0.944 -14.420 1.00 79.62 113 GLU A N 1
ATOM 869 C CA . GLU A 1 113 ? 7.667 -0.297 -15.053 1.00 79.62 113 GLU A CA 1
ATOM 870 C C . GLU A 1 113 ? 7.784 -0.145 -16.577 1.00 79.62 113 GLU A C 1
ATOM 872 O O . GLU A 1 113 ? 8.768 -0.593 -17.177 1.00 79.62 113 GLU A O 1
ATOM 877 N N . LEU A 1 114 ? 6.842 0.562 -17.208 1.00 81.38 114 LEU A N 1
ATOM 878 C CA . LEU A 1 114 ? 6.914 0.893 -18.632 1.00 81.38 114 LEU A CA 1
ATOM 879 C C . LEU A 1 114 ? 8.102 1.806 -18.958 1.00 81.38 114 LEU A C 1
ATOM 881 O O . LEU A 1 114 ? 8.770 1.576 -19.970 1.00 81.38 114 LEU A O 1
ATOM 885 N N . LYS A 1 115 ? 8.389 2.818 -18.127 1.00 80.25 115 LYS A N 1
ATOM 886 C CA . LYS A 1 115 ? 9.567 3.688 -18.301 1.00 80.25 115 LYS A CA 1
ATOM 887 C C . LYS A 1 115 ? 10.860 2.891 -18.189 1.00 80.25 115 LYS A C 1
ATOM 889 O O . LYS A 1 115 ? 11.674 2.950 -19.104 1.00 80.25 115 LYS A O 1
ATOM 894 N N . ILE A 1 116 ? 10.996 2.079 -17.143 1.00 78.38 116 ILE A N 1
ATOM 895 C CA . ILE A 1 116 ? 12.167 1.222 -16.923 1.00 78.38 116 ILE A CA 1
ATOM 896 C C . ILE A 1 116 ? 12.349 0.258 -18.101 1.00 78.38 116 ILE A C 1
ATOM 898 O O . ILE A 1 116 ? 13.450 0.103 -18.621 1.00 78.38 116 ILE A O 1
ATOM 902 N N . THR A 1 117 ? 11.267 -0.360 -18.578 1.00 81.06 117 THR A N 1
ATOM 903 C CA . THR A 1 117 ? 11.324 -1.261 -19.738 1.00 81.06 117 THR A CA 1
ATOM 904 C C . THR A 1 117 ? 11.759 -0.519 -21.004 1.00 81.06 117 THR A C 1
ATOM 906 O O . THR A 1 117 ? 12.540 -1.054 -21.791 1.00 81.06 117 THR A O 1
ATOM 909 N N . ARG A 1 118 ? 11.295 0.721 -21.215 1.00 81.62 118 ARG A N 1
ATOM 910 C CA . ARG A 1 118 ? 11.750 1.564 -22.332 1.00 81.62 118 ARG A CA 1
ATOM 911 C C . ARG A 1 118 ? 13.221 1.941 -22.198 1.00 81.62 118 ARG A C 1
ATOM 913 O O . ARG A 1 118 ? 13.928 1.842 -23.192 1.00 81.62 118 ARG A O 1
ATOM 920 N N . GLU A 1 119 ? 13.683 2.319 -21.010 1.00 79.88 119 GLU A N 1
ATOM 921 C CA . GLU A 1 119 ? 15.097 2.605 -20.741 1.00 79.88 119 GLU A CA 1
ATOM 922 C C . GLU A 1 119 ? 15.976 1.389 -21.031 1.00 79.88 119 GLU A C 1
ATOM 924 O O . GLU A 1 119 ? 16.964 1.517 -21.749 1.00 79.88 119 GLU A O 1
ATOM 929 N N . TYR A 1 120 ? 15.578 0.197 -20.572 1.00 77.38 120 TYR A N 1
ATOM 930 C CA . TYR A 1 120 ? 16.283 -1.043 -20.900 1.00 77.38 120 TYR A CA 1
ATOM 931 C C . TYR A 1 120 ? 16.321 -1.292 -22.410 1.00 77.38 120 TYR A C 1
ATOM 933 O O . TYR A 1 120 ? 17.390 -1.565 -22.951 1.00 77.38 120 TYR A O 1
ATOM 941 N N . ARG A 1 121 ? 15.194 -1.131 -23.118 1.00 78.12 121 ARG A N 1
ATOM 942 C CA . ARG A 1 121 ? 15.158 -1.293 -24.583 1.00 78.12 121 ARG A CA 1
ATOM 943 C C . ARG A 1 121 ? 16.026 -0.264 -25.310 1.00 78.12 121 ARG A C 1
ATOM 945 O O . ARG A 1 121 ? 16.684 -0.618 -26.284 1.00 78.12 121 ARG A O 1
ATOM 952 N N . LEU A 1 122 ? 16.041 0.988 -24.855 1.00 77.06 122 LEU A N 1
ATOM 953 C CA . LEU A 1 122 ? 16.876 2.047 -25.428 1.00 77.06 122 LEU A CA 1
ATOM 954 C C . LEU A 1 122 ? 18.363 1.760 -25.186 1.00 77.06 122 LEU A C 1
ATOM 956 O O . LEU A 1 122 ? 19.145 1.800 -26.136 1.00 77.06 122 LEU A O 1
ATOM 960 N N . ALA A 1 123 ? 18.734 1.368 -23.967 1.00 73.44 123 ALA A N 1
ATOM 961 C CA . ALA A 1 123 ? 20.094 0.958 -23.620 1.00 73.44 123 ALA A CA 1
ATOM 962 C C . ALA A 1 123 ? 20.563 -0.280 -24.409 1.00 73.44 123 ALA A C 1
ATOM 964 O O . ALA A 1 123 ? 21.728 -0.374 -24.779 1.00 73.44 123 ALA A O 1
ATOM 965 N N . GLU A 1 124 ? 19.671 -1.225 -24.718 1.00 69.31 124 GLU A N 1
ATOM 966 C CA . GLU A 1 124 ? 19.987 -2.378 -25.578 1.00 69.31 124 GLU A CA 1
ATOM 967 C C . GLU A 1 124 ? 20.093 -2.021 -27.072 1.00 69.31 124 GLU A C 1
ATOM 969 O O . GLU A 1 124 ? 20.784 -2.705 -27.841 1.00 69.31 124 GLU A O 1
ATOM 974 N N . SER A 1 125 ? 19.407 -0.960 -27.503 1.00 67.94 125 SER A N 1
ATOM 975 C CA . SER A 1 125 ? 19.467 -0.466 -28.882 1.00 67.94 125 SER A CA 1
ATOM 976 C C . SER A 1 125 ? 20.700 0.397 -29.161 1.00 67.94 125 SER A C 1
ATOM 978 O O . SER A 1 125 ? 21.160 0.434 -30.302 1.00 67.94 125 SER A O 1
ATOM 980 N N . ALA A 1 126 ? 21.272 1.028 -28.132 1.00 69.88 126 ALA A N 1
ATOM 981 C CA . ALA A 1 126 ? 22.490 1.815 -28.248 1.00 69.88 126 ALA A CA 1
ATOM 982 C C . ALA A 1 126 ? 23.676 0.924 -28.657 1.00 69.88 126 ALA A C 1
ATOM 984 O O . ALA A 1 126 ? 23.995 -0.080 -28.019 1.00 69.88 126 ALA A O 1
ATOM 985 N N . THR A 1 127 ? 24.312 1.270 -29.775 1.00 67.62 127 THR A N 1
ATOM 986 C CA . THR A 1 127 ? 25.459 0.537 -30.324 1.00 67.62 127 THR A CA 1
ATOM 987 C C . THR A 1 127 ? 26.783 1.028 -29.760 1.00 67.62 127 THR A C 1
ATOM 989 O O . THR A 1 127 ? 27.698 0.228 -29.579 1.00 67.62 127 THR A O 1
ATOM 992 N N . LEU A 1 128 ? 26.874 2.317 -29.447 1.00 69.50 128 LEU A N 1
ATOM 993 C CA . LEU A 1 128 ? 28.078 2.990 -28.978 1.00 69.50 128 LEU A CA 1
ATOM 994 C C . LEU A 1 128 ? 27.793 3.683 -27.646 1.00 69.50 128 LEU A C 1
ATOM 996 O O . LEU A 1 128 ? 26.730 4.270 -27.460 1.00 69.50 128 LEU A O 1
ATOM 1000 N N . ASP A 1 129 ? 28.752 3.592 -26.735 1.00 69.69 129 ASP A N 1
ATOM 1001 C CA . ASP A 1 129 ? 28.804 4.365 -25.505 1.00 69.69 129 ASP A CA 1
ATOM 1002 C C . ASP A 1 129 ? 29.186 5.809 -25.846 1.00 69.69 129 ASP A C 1
ATOM 1004 O O . ASP A 1 129 ? 30.228 6.060 -26.453 1.00 69.69 129 ASP A O 1
ATOM 1008 N N . THR A 1 130 ? 28.326 6.755 -25.480 1.00 65.94 130 THR A N 1
ATOM 1009 C CA . THR A 1 130 ? 28.478 8.181 -25.797 1.00 65.94 130 THR A CA 1
ATOM 1010 C C . THR A 1 130 ? 29.703 8.812 -25.136 1.00 65.94 130 THR A C 1
ATOM 1012 O O . THR A 1 130 ? 30.257 9.755 -25.694 1.00 65.94 130 THR A O 1
ATOM 1015 N N . ASP A 1 131 ? 30.147 8.285 -23.990 1.00 70.69 131 ASP A N 1
ATOM 1016 C CA . ASP A 1 131 ? 31.262 8.866 -23.228 1.00 70.69 131 ASP A CA 1
ATOM 1017 C C . ASP A 1 131 ? 32.635 8.405 -23.744 1.00 70.69 131 ASP A C 1
ATOM 1019 O O . ASP A 1 131 ? 33.606 9.158 -23.708 1.00 70.69 131 ASP A O 1
ATOM 1023 N N . HIS A 1 132 ? 32.722 7.176 -24.258 1.00 71.75 132 HIS A N 1
ATOM 1024 C CA . HIS A 1 132 ? 33.995 6.556 -24.651 1.00 71.75 132 HIS A CA 1
ATOM 1025 C C . HIS A 1 132 ? 34.093 6.252 -26.150 1.00 71.75 132 HIS A C 1
ATOM 1027 O O . HIS A 1 132 ? 35.156 5.852 -26.626 1.00 71.75 132 HIS A O 1
ATOM 1033 N N . GLY A 1 133 ? 32.990 6.361 -26.898 1.00 71.62 133 GLY A N 1
ATOM 1034 C CA . GLY A 1 133 ? 32.900 5.925 -28.295 1.00 71.62 133 GLY A CA 1
ATOM 1035 C C . GLY A 1 133 ? 33.091 4.414 -28.487 1.00 71.62 133 GLY A C 1
ATOM 1036 O O . GLY A 1 133 ? 33.187 3.943 -29.617 1.0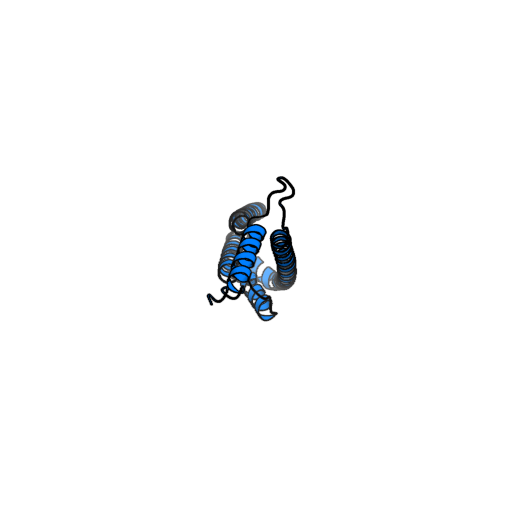0 71.62 133 GLY A O 1
ATOM 1037 N N . ALA A 1 134 ? 33.172 3.643 -27.399 1.00 75.44 134 ALA A N 1
ATOM 1038 C CA . ALA A 1 134 ? 33.340 2.198 -27.428 1.00 75.44 134 ALA A CA 1
ATOM 1039 C C . ALA A 1 134 ? 31.991 1.506 -27.644 1.00 75.44 134 ALA A C 1
ATOM 1041 O O . ALA A 1 134 ? 30.946 2.008 -27.245 1.00 75.44 134 ALA A O 1
ATOM 1042 N N . MET A 1 135 ? 31.988 0.328 -28.262 1.00 74.94 135 MET A N 1
ATOM 1043 C CA . MET A 1 135 ? 30.748 -0.417 -28.478 1.00 74.94 135 MET A CA 1
ATOM 1044 C C . MET A 1 135 ? 30.166 -0.880 -27.134 1.00 74.94 135 MET A C 1
ATOM 1046 O O . MET A 1 135 ? 30.882 -1.475 -26.323 1.00 74.94 135 MET A O 1
ATOM 1050 N N . MET A 1 136 ? 28.871 -0.652 -26.888 1.00 74.44 136 MET A N 1
ATOM 1051 C CA . MET A 1 136 ? 28.235 -1.177 -25.675 1.00 74.44 136 MET A CA 1
ATOM 1052 C C . MET A 1 136 ? 28.309 -2.709 -25.671 1.00 74.44 136 MET A C 1
ATOM 1054 O O . MET A 1 136 ? 28.140 -3.357 -26.704 1.00 74.44 136 MET A O 1
ATOM 1058 N N . ARG A 1 137 ? 28.535 -3.315 -24.498 1.00 76.38 137 ARG A N 1
ATOM 1059 C CA . ARG A 1 137 ? 28.722 -4.774 -24.355 1.00 76.38 137 ARG A CA 1
ATOM 1060 C C . ARG A 1 137 ? 27.604 -5.591 -25.016 1.00 76.38 137 ARG A C 1
ATOM 1062 O O . ARG A 1 137 ? 27.882 -6.612 -25.637 1.00 76.38 137 ARG A O 1
ATOM 1069 N N . SER A 1 138 ? 26.354 -5.147 -24.894 1.00 72.06 138 SER A N 1
ATOM 1070 C CA . SER A 1 138 ? 25.181 -5.761 -25.535 1.00 72.06 138 SER A CA 1
ATOM 1071 C C . SER A 1 138 ? 25.279 -5.741 -27.064 1.00 72.06 138 SER A C 1
ATOM 1073 O O . SER A 1 138 ? 25.040 -6.760 -27.713 1.00 72.06 138 SER A O 1
ATOM 1075 N N . ALA A 1 139 ? 25.686 -4.610 -27.641 1.00 72.50 139 ALA A N 1
ATOM 1076 C CA . ALA A 1 139 ? 25.885 -4.448 -29.075 1.00 72.50 139 ALA A CA 1
ATOM 1077 C C . ALA A 1 139 ? 27.084 -5.257 -29.594 1.00 72.50 139 ALA A C 1
ATOM 1079 O O . ALA A 1 139 ? 26.981 -5.874 -30.650 1.00 72.50 139 ALA A O 1
ATOM 1080 N N . PHE A 1 140 ? 28.171 -5.341 -28.824 1.00 77.81 140 PHE A N 1
ATOM 1081 C CA . PHE A 1 140 ? 29.339 -6.160 -29.158 1.00 77.81 140 PHE A CA 1
ATOM 1082 C C . PHE A 1 140 ? 29.015 -7.660 -29.193 1.00 77.81 140 PHE A C 1
ATOM 1084 O O . PHE A 1 140 ? 29.365 -8.352 -30.148 1.00 77.81 140 PHE A O 1
ATOM 1091 N N . VAL A 1 141 ? 28.295 -8.170 -28.185 1.00 81.94 141 VAL A N 1
ATOM 1092 C CA . VAL A 1 141 ? 27.864 -9.581 -28.153 1.00 81.94 141 VAL A CA 1
ATOM 1093 C C . VAL A 1 141 ? 26.925 -9.892 -29.321 1.00 81.94 141 VAL A C 1
ATOM 1095 O O . VAL A 1 141 ? 27.074 -10.934 -29.958 1.00 81.94 141 VAL A O 1
ATOM 1098 N N . ARG A 1 142 ? 25.997 -8.979 -29.642 1.00 79.62 142 ARG A N 1
ATOM 1099 C CA . ARG A 1 142 ? 25.105 -9.103 -30.804 1.00 79.62 142 ARG A CA 1
ATOM 1100 C C . ARG A 1 142 ? 25.887 -9.153 -32.119 1.00 79.62 142 ARG A C 1
ATOM 1102 O O . ARG A 1 142 ? 25.619 -10.020 -32.943 1.00 79.62 142 ARG A O 1
ATOM 1109 N N . GLU A 1 143 ? 26.864 -8.269 -32.296 1.00 80.56 143 GLU A N 1
ATOM 1110 C CA . GLU A 1 143 ? 27.704 -8.202 -33.497 1.00 80.56 143 GLU A CA 1
ATOM 1111 C C . GLU A 1 143 ? 28.559 -9.468 -33.672 1.00 80.56 143 GLU A C 1
ATOM 1113 O O . GLU A 1 143 ? 28.623 -10.026 -34.767 1.00 80.56 143 GLU A O 1
ATOM 1118 N N . ILE A 1 144 ? 29.162 -9.983 -32.593 1.00 82.31 144 ILE A N 1
ATOM 1119 C CA . ILE A 1 144 ? 29.895 -11.259 -32.630 1.00 82.31 144 ILE A CA 1
ATOM 1120 C C . ILE A 1 144 ? 28.963 -12.412 -32.995 1.00 82.31 144 ILE A C 1
ATOM 1122 O O . ILE A 1 144 ? 29.322 -13.228 -33.842 1.00 82.31 144 ILE A O 1
ATOM 1126 N N . ALA A 1 145 ? 27.777 -12.487 -32.387 1.00 82.88 145 ALA A N 1
ATOM 1127 C CA . ALA A 1 145 ? 26.815 -13.546 -32.675 1.00 82.88 145 ALA A CA 1
ATOM 1128 C C . ALA A 1 145 ? 26.370 -13.519 -34.146 1.00 82.88 145 ALA A C 1
ATOM 1130 O O . ALA A 1 145 ? 26.362 -14.563 -34.799 1.00 82.88 145 ALA A O 1
ATOM 1131 N N . LEU A 1 146 ? 26.088 -12.330 -34.691 1.00 81.19 146 LEU A N 1
ATOM 1132 C CA . LEU A 1 146 ? 25.759 -12.151 -36.106 1.00 81.19 146 LEU A CA 1
ATOM 1133 C C . LEU A 1 146 ? 26.913 -12.598 -37.011 1.00 81.19 146 LEU A C 1
ATOM 1135 O O . LEU A 1 146 ? 26.693 -13.404 -37.912 1.00 81.19 146 LEU A O 1
ATOM 1139 N N . ARG A 1 147 ? 28.150 -12.174 -36.726 1.00 79.44 147 ARG A N 1
ATOM 1140 C CA . ARG A 1 147 ? 29.337 -12.574 -37.505 1.00 79.44 147 ARG A CA 1
ATOM 1141 C C . ARG A 1 147 ? 29.644 -14.066 -37.419 1.00 79.44 147 ARG A C 1
ATOM 1143 O O . ARG A 1 147 ? 30.084 -14.662 -38.398 1.00 79.44 147 ARG A O 1
ATOM 1150 N N . MET A 1 148 ? 29.429 -14.688 -36.262 1.00 76.06 148 MET A N 1
ATOM 1151 C CA . MET A 1 148 ? 29.583 -16.136 -36.119 1.00 76.06 148 MET A CA 1
ATOM 1152 C C . MET A 1 148 ? 28.503 -16.888 -36.896 1.00 76.06 148 MET A C 1
ATOM 1154 O O . MET A 1 148 ? 28.822 -17.853 -37.585 1.00 76.06 148 MET A O 1
ATOM 1158 N N . SER A 1 149 ? 27.256 -16.415 -36.852 1.00 73.25 149 SER A N 1
ATOM 1159 C CA . SER A 1 149 ? 26.159 -17.019 -37.613 1.00 73.25 149 SER A CA 1
ATOM 1160 C C . SER A 1 149 ? 26.331 -16.869 -39.128 1.00 73.25 149 SER A C 1
ATOM 1162 O O . SER A 1 149 ? 26.103 -17.830 -39.857 1.00 73.25 149 SER A O 1
ATOM 1164 N N . SER A 1 150 ? 26.822 -15.721 -39.611 1.00 71.94 150 SER A N 1
ATOM 1165 C CA . SER A 1 150 ? 27.088 -15.517 -41.039 1.00 71.94 150 SER A CA 1
ATOM 1166 C C . SER A 1 150 ? 28.229 -16.406 -41.530 1.00 71.94 150 SER A C 1
ATOM 1168 O O . SER A 1 150 ? 28.144 -16.973 -42.611 1.00 71.94 150 SER A O 1
ATOM 1170 N N . ARG A 1 151 ? 29.267 -16.605 -40.708 1.00 61.34 151 ARG A N 1
ATOM 1171 C CA . ARG A 1 151 ? 30.398 -17.489 -41.031 1.00 61.34 151 ARG A CA 1
ATOM 1172 C C . ARG A 1 151 ? 30.023 -18.975 -41.042 1.00 61.34 151 ARG A C 1
ATOM 1174 O O . ARG A 1 151 ? 30.709 -19.763 -41.678 1.00 61.34 151 ARG A O 1
ATOM 1181 N N . MET A 1 152 ? 28.953 -19.363 -40.347 1.00 59.44 152 MET A N 1
ATOM 1182 C CA . MET A 1 152 ? 28.388 -20.718 -40.411 1.00 59.44 152 MET A CA 1
ATOM 1183 C C . MET A 1 152 ? 27.498 -20.941 -41.645 1.00 59.44 152 MET A C 1
ATOM 1185 O O . MET A 1 152 ? 27.219 -22.090 -41.975 1.00 59.44 152 MET A O 1
ATOM 1189 N N . MET A 1 153 ? 27.050 -19.871 -42.311 1.00 57.00 153 MET A N 1
ATOM 1190 C CA . MET A 1 153 ? 26.244 -19.930 -43.537 1.00 57.00 153 MET A CA 1
ATOM 1191 C C . MET A 1 153 ? 27.063 -19.823 -44.829 1.00 57.00 153 MET A C 1
ATOM 1193 O O . MET A 1 153 ? 26.498 -20.040 -45.899 1.00 57.00 153 MET A O 1
ATOM 1197 N N . ASP A 1 154 ? 28.367 -19.539 -44.755 1.00 56.75 154 ASP A N 1
ATOM 1198 C CA . ASP A 1 154 ? 29.244 -19.702 -45.914 1.00 56.75 154 ASP A CA 1
ATOM 1199 C C . ASP A 1 154 ? 29.314 -21.197 -46.268 1.00 56.75 154 ASP A C 1
ATOM 1201 O O . ASP A 1 154 ? 29.732 -22.004 -45.426 1.00 56.75 154 ASP A O 1
ATOM 1205 N N . PRO A 1 155 ? 28.912 -21.609 -47.488 1.00 55.75 155 PRO A N 1
ATOM 1206 C CA . PRO A 1 155 ? 29.136 -22.974 -47.919 1.00 55.75 155 PRO A CA 1
ATOM 1207 C C . PRO A 1 155 ? 30.645 -23.195 -47.914 1.00 55.75 155 PRO A C 1
ATOM 1209 O O . PRO A 1 155 ? 31.394 -22.405 -48.492 1.00 55.75 155 PRO A O 1
ATOM 1212 N N . GLN A 1 156 ? 31.094 -24.252 -47.231 1.00 61.31 156 GLN A N 1
ATOM 1213 C CA . GLN A 1 156 ? 32.487 -24.683 -47.304 1.00 61.31 156 GLN A CA 1
ATOM 1214 C C . GLN A 1 156 ? 32.909 -24.678 -48.778 1.00 61.31 156 GLN A C 1
ATOM 1216 O O . GLN A 1 156 ? 32.187 -25.275 -49.584 1.00 61.31 156 GLN A O 1
ATOM 1221 N N . PRO A 1 157 ? 34.018 -24.014 -49.158 1.00 54.62 157 PRO A N 1
ATOM 1222 C CA . PRO A 1 157 ? 34.509 -24.118 -50.519 1.00 54.62 157 PRO A CA 1
ATOM 1223 C C . PRO A 1 157 ? 34.744 -25.603 -50.778 1.00 54.62 157 PRO A C 1
ATOM 1225 O O . PRO A 1 157 ? 35.564 -26.231 -50.110 1.00 54.62 157 PRO A O 1
ATOM 1228 N N . GLY A 1 158 ? 33.928 -26.182 -51.661 1.00 53.53 158 GLY A N 1
ATOM 1229 C CA . GLY A 1 158 ? 34.043 -27.572 -52.063 1.00 53.53 158 GLY A CA 1
ATOM 1230 C C . GLY A 1 158 ? 35.431 -27.775 -52.643 1.00 53.53 158 GLY A C 1
ATOM 1231 O O . GLY A 1 158 ? 35.794 -27.132 -53.624 1.00 53.53 158 GLY A O 1
ATOM 1232 N N . TRP A 1 159 ? 36.209 -28.629 -51.991 1.00 57.53 159 TRP A N 1
ATOM 1233 C CA . TRP A 1 159 ? 37.506 -29.071 -52.466 1.00 57.53 159 TRP A CA 1
ATOM 1234 C C . TRP A 1 159 ? 37.224 -30.067 -53.596 1.00 57.53 159 TRP A C 1
ATOM 1236 O O . TRP A 1 159 ? 36.934 -31.233 -53.326 1.00 57.53 159 TRP A O 1
ATOM 1246 N N . PHE A 1 160 ? 37.232 -29.577 -54.835 1.00 46.72 160 PHE A N 1
ATOM 1247 C CA . PHE A 1 160 ? 37.481 -30.381 -56.031 1.00 46.72 160 PHE A CA 1
ATOM 1248 C C . PHE A 1 160 ? 38.886 -30.065 -56.534 1.00 46.72 160 PHE A C 1
ATOM 1250 O O . PHE A 1 160 ? 39.235 -28.862 -56.557 1.00 46.72 160 PHE A O 1
#